Protein AF-A0A967YTV5-F1 (afdb_monomer)

Secondary structure (DSSP, 8-state):
--THHHHHHHHHHTT-TT-B-TTS-BTTTTB-HHHHTTTS-BSSS-BGGG-TTTT-

Mean predicted aligned error: 2.91 Å

Solvent-accessible surface area (backbone atoms only — not comparable to full-atom values): 3296 Å² total; per-residue (Å²): 132,67,73,70,66,71,49,45,32,46,77,62,31,67,64,30,32,82,36,69,49,100,86,53,22,26,6,28,75,41,41,34,66,75,63,37,54,78,82,40,64,64,67,95,91,43,59,36,50,45,32,79,74,76,61,105

Radius of gyration: 10.88 Å; Cα contacts (8 Å, |Δi|>4): 87; chains: 1; bounding box: 22×20×32 Å

pLDDT: mean 93.26, std 5.38, range [69.0, 97.81]

Sequence (56 aa):
MPMELLVLPHVESSFNHKAYSKFGAAGIWQFTRSTGRRYLKINYEVDERLDPIRAT

Nearest PDB structures (foldseek):
  8rhf-assembly1_B  TM=8.961E-01  e=5.337E-04  Pseudomonas aeruginosa
  5aa4-assembly4_D  TM=8.814E-01  e=3.715E-02  Pseudomonas aeruginosa BWHPSA013
  5aa2-assembly2_B  TM=8.772E-01  e=5.390E-02  Pseudomonas aeruginosa BWHPSA013
  4oz9-assembly1_A  TM=8.736E-01  e=5.390E-02  Pseudomonas aeruginosa PAO1
  4o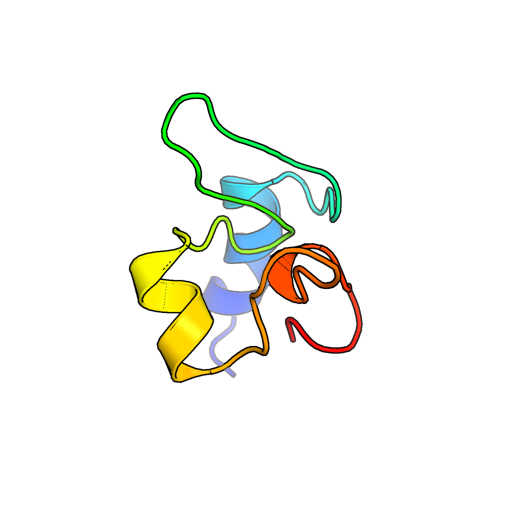w1-assembly1_A  TM=6.582E-01  e=9.776E-02  Mycobacterium tuberculosis

Foldseek 3Di:
DDPVVVCQLCVQPNQQLQDADPQQQGGSNRDHPVRCVVQHDDDPVDDCSSPPVSVD

Structure (mmCIF, N/CA/C/O backbone):
data_AF-A0A967YTV5-F1
#
_entry.id   AF-A0A967YTV5-F1
#
loop_
_atom_site.group_PDB
_atom_site.id
_atom_site.type_symbol
_atom_site.label_atom_id
_atom_site.label_alt_id
_atom_site.label_comp_id
_atom_site.label_asym_id
_atom_site.label_entity_id
_atom_site.label_seq_id
_atom_site.pdbx_PDB_ins_code
_atom_site.Cartn_x
_atom_site.Cartn_y
_atom_site.Cartn_z
_atom_site.occupancy
_atom_site.B_iso_or_equiv
_atom_site.auth_seq_id
_atom_site.auth_comp_id
_atom_site.auth_asym_id
_atom_site.auth_atom_id
_atom_site.pdbx_PDB_model_num
ATOM 1 N N . MET A 1 1 ? -3.006 -5.713 -21.204 1.00 69.00 1 MET A N 1
ATOM 2 C CA . MET A 1 1 ? -2.310 -4.721 -20.360 1.00 69.00 1 MET A CA 1
ATOM 3 C C . MET A 1 1 ? -1.083 -4.230 -21.113 1.00 69.00 1 MET A C 1
ATOM 5 O O . MET A 1 1 ? -0.437 -5.067 -21.735 1.00 69.00 1 MET A O 1
ATOM 9 N N . PRO A 1 2 ? -0.793 -2.921 -21.107 1.00 88.31 2 PRO A N 1
ATOM 10 C CA . PRO A 1 2 ? 0.480 -2.370 -21.577 1.00 88.31 2 PRO A CA 1
ATOM 11 C C . PRO A 1 2 ? 1.678 -2.995 -20.850 1.00 88.31 2 PRO A C 1
ATOM 13 O O . PRO A 1 2 ? 1.565 -3.357 -19.678 1.00 88.31 2 PRO A O 1
ATOM 16 N N . MET A 1 3 ? 2.821 -3.124 -21.526 1.00 85.00 3 MET A N 1
ATOM 17 C CA . MET A 1 3 ? 4.018 -3.748 -20.944 1.00 85.00 3 MET A CA 1
ATOM 18 C C . MET A 1 3 ? 4.629 -2.897 -19.827 1.00 85.00 3 MET A C 1
ATOM 20 O O . MET A 1 3 ? 5.181 -3.448 -18.877 1.00 85.00 3 MET A O 1
ATOM 24 N N . GLU A 1 4 ? 4.489 -1.571 -19.887 1.00 82.50 4 GLU A N 1
ATOM 25 C CA . GLU A 1 4 ? 5.026 -0.669 -18.863 1.00 82.50 4 GLU A CA 1
ATOM 26 C C . GLU A 1 4 ? 4.375 -0.906 -17.492 1.00 82.50 4 GLU A C 1
ATOM 28 O O . GLU A 1 4 ? 5.028 -0.788 -16.455 1.00 82.50 4 GLU A O 1
ATOM 33 N N . LEU A 1 5 ? 3.105 -1.323 -17.480 1.00 83.25 5 LEU A N 1
ATOM 34 C CA . LEU A 1 5 ? 2.359 -1.631 -16.258 1.00 83.25 5 LEU A CA 1
ATOM 35 C C . LEU A 1 5 ? 2.905 -2.855 -15.510 1.00 83.25 5 LEU A C 1
ATOM 37 O O . LEU A 1 5 ? 2.720 -2.942 -14.300 1.00 83.25 5 LEU A O 1
ATOM 41 N N . LEU A 1 6 ? 3.618 -3.767 -16.184 1.00 85.06 6 LEU A N 1
ATOM 42 C CA . LEU A 1 6 ? 4.247 -4.926 -15.533 1.00 85.06 6 LEU A CA 1
ATOM 43 C C . LEU A 1 6 ? 5.448 -4.529 -14.665 1.00 85.06 6 LEU A C 1
ATOM 45 O O . LEU A 1 6 ? 5.773 -5.226 -13.706 1.00 85.06 6 LEU A O 1
ATOM 49 N N . VAL A 1 7 ? 6.101 -3.410 -14.990 1.00 91.44 7 VAL A N 1
ATOM 50 C CA . VAL A 1 7 ? 7.252 -2.88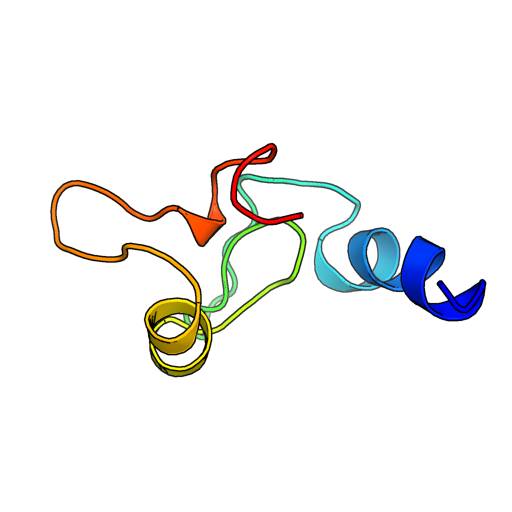5 -14.242 1.00 91.44 7 VAL A CA 1
ATOM 51 C C . VAL A 1 7 ? 6.826 -2.015 -13.061 1.00 91.44 7 VAL A C 1
ATOM 53 O O . VAL A 1 7 ? 7.583 -1.892 -12.101 1.00 91.44 7 VAL A O 1
ATOM 56 N N . LEU A 1 8 ? 5.619 -1.446 -13.074 1.00 92.50 8 LEU A N 1
ATOM 57 C CA . LEU A 1 8 ? 5.163 -0.551 -12.004 1.00 92.50 8 LEU A CA 1
ATOM 58 C C . LEU A 1 8 ? 5.239 -1.180 -10.598 1.00 92.50 8 LEU A C 1
ATOM 60 O O . LEU A 1 8 ? 5.845 -0.557 -9.727 1.00 92.50 8 LEU A O 1
ATOM 64 N N . PRO A 1 9 ? 4.768 -2.420 -10.353 1.00 92.50 9 PRO A N 1
ATOM 65 C CA . PRO A 1 9 ? 4.958 -3.098 -9.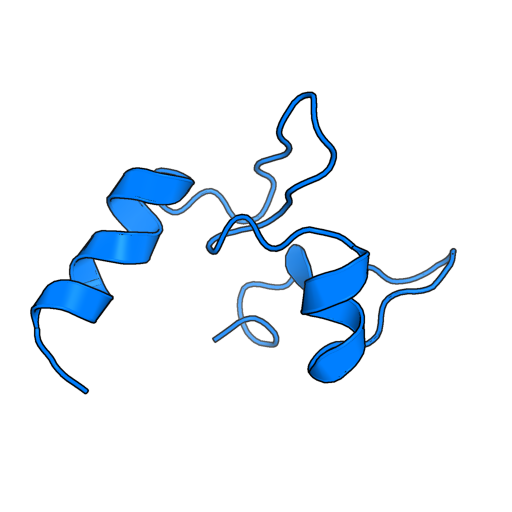066 1.00 92.50 9 PRO A CA 1
ATOM 66 C C . PRO A 1 9 ? 6.413 -3.169 -8.585 1.00 92.50 9 PRO A C 1
ATOM 68 O O . PRO A 1 9 ? 6.687 -3.120 -7.383 1.00 92.50 9 PRO A O 1
ATOM 71 N N . HIS A 1 10 ? 7.357 -3.296 -9.522 1.00 93.50 10 HIS A N 1
ATOM 72 C CA . HIS A 1 10 ? 8.779 -3.334 -9.210 1.00 93.50 10 HIS A CA 1
ATOM 73 C C . HIS A 1 10 ? 9.275 -1.972 -8.719 1.00 93.50 10 HIS A C 1
ATOM 75 O O . HIS A 1 10 ? 9.932 -1.901 -7.682 1.00 93.50 10 HIS A O 1
ATOM 81 N N . VAL A 1 11 ? 8.924 -0.902 -9.436 1.00 95.00 11 VAL A N 1
ATOM 82 C CA . VAL A 1 11 ? 9.340 0.470 -9.107 1.00 95.00 11 VAL A CA 1
ATOM 83 C C . VAL A 1 11 ? 8.713 0.943 -7.794 1.00 95.00 11 VAL A C 1
ATOM 85 O O . VAL A 1 11 ? 9.391 1.572 -6.988 1.00 95.00 11 VAL A O 1
ATOM 88 N N . GLU A 1 12 ? 7.447 0.605 -7.552 1.00 94.81 12 GLU A N 1
ATOM 89 C CA . GLU A 1 12 ? 6.702 1.081 -6.382 1.00 94.81 12 GLU A CA 1
ATOM 90 C C . GLU A 1 12 ? 7.082 0.358 -5.084 1.00 94.81 12 GLU A C 1
ATOM 92 O O . GLU A 1 12 ? 7.171 0.967 -4.018 1.00 94.81 12 GLU A O 1
ATOM 97 N N . SER A 1 13 ? 7.288 -0.960 -5.140 1.00 94.75 13 SER A N 1
ATOM 98 C CA . SER A 1 13 ? 7.441 -1.770 -3.923 1.00 94.75 13 SER A CA 1
ATOM 99 C C . SER A 1 13 ? 8.490 -2.868 -4.019 1.00 94.75 13 SER A C 1
ATOM 101 O O . SER A 1 13 ? 8.670 -3.614 -3.056 1.00 94.75 13 SER A O 1
ATOM 103 N N . SER A 1 14 ? 9.156 -3.024 -5.167 1.00 95.38 14 SER A N 1
ATOM 104 C CA . SER A 1 14 ? 9.971 -4.209 -5.460 1.00 95.38 14 SER A CA 1
ATOM 105 C C . SER A 1 14 ? 9.191 -5.515 -5.237 1.00 95.38 14 SER A C 1
ATOM 107 O O . SER A 1 14 ? 9.732 -6.486 -4.715 1.00 95.38 14 SER A O 1
ATOM 109 N N . PHE A 1 15 ? 7.904 -5.527 -5.614 1.00 93.25 15 PHE A N 1
ATOM 110 C CA . PHE A 1 15 ? 6.961 -6.638 -5.406 1.00 93.25 15 PHE A CA 1
ATOM 111 C C . PHE A 1 15 ? 6.690 -7.007 -3.934 1.00 93.25 15 PHE A C 1
ATOM 113 O O . PHE A 1 15 ? 6.186 -8.092 -3.632 1.00 93.25 15 PHE A O 1
ATOM 120 N N . ASN A 1 16 ? 6.980 -6.110 -2.990 1.00 94.88 16 ASN A N 1
ATOM 121 C CA . ASN A 1 16 ? 6.699 -6.340 -1.580 1.00 94.88 16 ASN A CA 1
ATOM 122 C C . ASN A 1 16 ? 5.241 -5.989 -1.235 1.00 94.88 16 ASN A C 1
ATOM 124 O O . ASN A 1 16 ? 4.884 -4.831 -1.024 1.00 94.88 16 ASN A O 1
ATOM 128 N N . HIS A 1 17 ? 4.403 -7.014 -1.075 1.00 93.75 17 HIS A N 1
ATOM 129 C CA . HIS A 1 17 ? 3.003 -6.864 -0.660 1.00 93.75 17 HIS A CA 1
ATOM 130 C C . HIS A 1 17 ? 2.822 -6.296 0.757 1.00 93.75 17 HIS A C 1
ATOM 132 O O . HIS A 1 17 ? 1.746 -5.808 1.080 1.00 93.75 17 HIS A O 1
ATOM 138 N N . LYS A 1 18 ? 3.865 -6.295 1.595 1.00 95.31 18 LYS A N 1
ATOM 139 C CA . LYS A 1 18 ? 3.854 -5.685 2.935 1.00 95.31 18 LYS A CA 1
ATOM 140 C C . LYS A 1 18 ? 4.506 -4.302 2.971 1.00 95.31 18 LYS A C 1
ATOM 142 O O . LYS A 1 18 ? 4.724 -3.768 4.057 1.00 95.31 18 LYS A O 1
ATOM 147 N N . ALA A 1 19 ? 4.855 -3.728 1.818 1.00 96.44 19 ALA A N 1
ATOM 148 C CA . ALA A 1 19 ? 5.481 -2.416 1.760 1.00 96.44 19 ALA A CA 1
ATOM 149 C C . ALA A 1 19 ? 4.560 -1.340 2.345 1.00 96.44 19 ALA A C 1
ATOM 151 O O . ALA A 1 19 ? 3.380 -1.267 2.005 1.00 96.44 19 ALA A O 1
ATOM 152 N N . TYR A 1 20 ? 5.129 -0.475 3.180 1.00 96.94 20 TYR A N 1
ATOM 153 C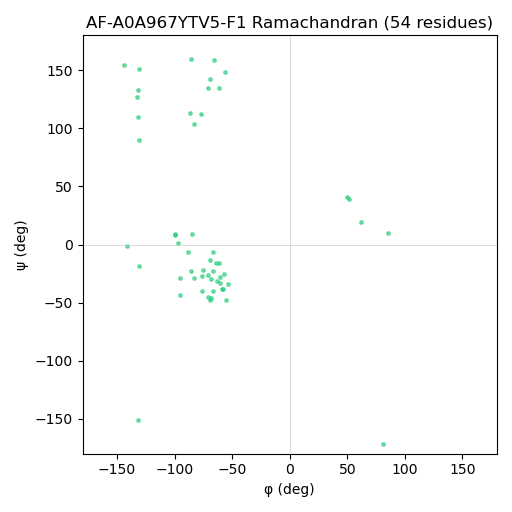 CA . TYR A 1 20 ? 4.472 0.704 3.729 1.00 96.94 20 TYR A CA 1
ATOM 154 C C . TYR A 1 20 ? 5.395 1.905 3.593 1.00 96.94 20 TYR A C 1
ATOM 156 O O . TYR A 1 20 ? 6.538 1.882 4.051 1.00 96.94 20 TYR A O 1
ATOM 164 N N . SER A 1 21 ? 4.882 2.972 2.994 1.00 96.44 21 SER A N 1
ATOM 165 C CA . SER A 1 21 ? 5.583 4.249 2.948 1.00 96.44 21 SER A CA 1
ATOM 166 C C . SER A 1 21 ? 5.313 5.078 4.204 1.00 96.44 21 SER A C 1
ATOM 168 O O . SER A 1 21 ? 4.276 4.958 4.863 1.00 96.44 21 SER A O 1
ATOM 170 N N . LYS A 1 22 ? 6.209 6.033 4.465 1.00 95.81 22 LYS A N 1
ATOM 171 C CA . LYS A 1 22 ? 6.046 7.057 5.509 1.00 95.81 22 LYS A CA 1
ATOM 172 C C . LYS A 1 22 ? 4.761 7.888 5.350 1.00 95.81 22 LYS A C 1
ATOM 174 O O . LYS A 1 22 ? 4.257 8.423 6.331 1.00 95.81 22 LYS A O 1
ATOM 179 N N . PHE A 1 23 ? 4.233 7.993 4.129 1.00 95.19 23 PHE A N 1
ATOM 180 C CA . PHE A 1 23 ? 3.052 8.797 3.800 1.00 95.19 23 PHE A CA 1
ATOM 181 C C . PHE A 1 23 ? 1.759 7.968 3.688 1.00 95.19 23 PHE A C 1
ATOM 183 O O . PHE A 1 23 ? 0.722 8.483 3.274 1.00 95.19 23 PHE A O 1
ATOM 190 N N . GLY A 1 24 ? 1.791 6.688 4.074 1.00 94.50 24 GLY A N 1
ATOM 191 C CA . GLY A 1 24 ? 0.591 5.854 4.195 1.00 94.50 24 GLY A CA 1
ATOM 192 C C . GLY A 1 24 ? 0.128 5.171 2.905 1.00 94.50 24 GLY A C 1
ATOM 193 O O . GLY A 1 24 ? -0.967 4.596 2.886 1.00 94.50 24 GLY A O 1
ATOM 194 N N . ALA A 1 25 ? 0.935 5.205 1.843 1.00 97.44 25 ALA A N 1
ATOM 195 C CA . ALA A 1 25 ? 0.830 4.260 0.732 1.00 97.44 25 ALA A CA 1
ATOM 196 C C . ALA A 1 25 ? 1.263 2.851 1.168 1.00 97.44 25 ALA A C 1
ATOM 198 O O . ALA A 1 25 ? 2.171 2.720 1.994 1.00 97.44 25 ALA A O 1
ATOM 199 N N . ALA A 1 26 ? 0.576 1.826 0.661 1.00 97.56 26 ALA A N 1
ATOM 200 C CA . ALA A 1 26 ? 0.764 0.448 1.097 1.00 97.56 26 ALA A CA 1
ATOM 201 C C . ALA A 1 26 ? 0.622 -0.560 -0.048 1.00 97.56 26 ALA A C 1
ATOM 203 O O . ALA A 1 26 ? -0.106 -0.309 -1.013 1.00 97.56 26 ALA A O 1
ATOM 204 N N . GLY A 1 27 ? 1.264 -1.714 0.117 1.00 95.81 27 GLY A N 1
ATOM 205 C CA . GLY A 1 27 ? 1.133 -2.852 -0.782 1.00 95.81 27 GLY A CA 1
ATOM 206 C C . GLY A 1 27 ? 1.975 -2.766 -2.046 1.00 95.81 27 GLY A C 1
ATOM 207 O O . GLY A 1 27 ? 2.794 -1.858 -2.213 1.00 95.81 27 GLY A O 1
ATOM 208 N N . ILE A 1 28 ? 1.724 -3.713 -2.953 1.00 95.44 28 ILE A N 1
ATOM 209 C CA . ILE A 1 28 ? 2.472 -3.863 -4.209 1.00 95.44 28 ILE A CA 1
ATOM 210 C C . ILE A 1 28 ? 2.401 -2.590 -5.067 1.00 95.44 28 ILE A C 1
ATOM 212 O O . ILE A 1 28 ? 3.398 -2.181 -5.659 1.00 95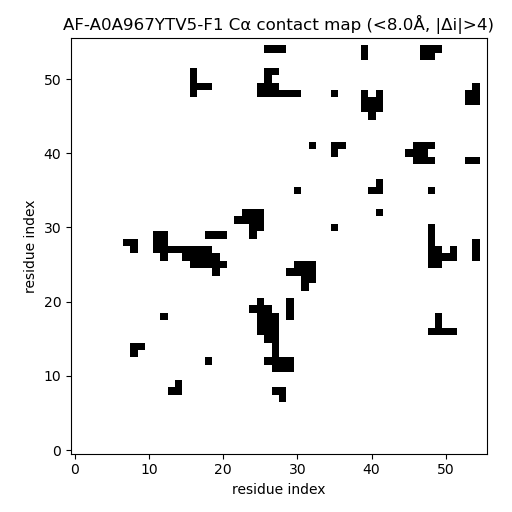.44 28 ILE A O 1
ATOM 216 N N . TRP A 1 29 ? 1.234 -1.948 -5.084 1.00 95.31 29 TRP A N 1
ATOM 217 C CA . TRP A 1 29 ? 0.940 -0.776 -5.912 1.00 95.31 29 TRP A CA 1
ATOM 218 C C . TRP A 1 29 ? 1.104 0.560 -5.195 1.00 95.31 29 TRP A C 1
ATOM 220 O O . TRP A 1 29 ? 0.795 1.595 -5.775 1.00 95.31 29 TRP A O 1
ATOM 230 N N . GLN A 1 30 ? 1.508 0.548 -3.920 1.00 97.00 30 GLN A N 1
ATOM 231 C CA . GLN A 1 30 ? 1.655 1.764 -3.116 1.00 97.00 30 GLN A CA 1
ATOM 232 C C . GLN A 1 30 ? 0.427 2.696 -3.174 1.00 97.00 30 GLN A C 1
ATOM 234 O O . GLN A 1 30 ? 0.531 3.923 -3.185 1.00 97.00 30 GLN A O 1
ATOM 239 N N . PHE A 1 31 ? -0.786 2.139 -3.132 1.00 96.69 31 PHE A N 1
ATOM 240 C CA . PHE A 1 31 ? -1.979 2.978 -3.049 1.00 96.69 31 PHE A CA 1
ATOM 241 C C . PHE A 1 31 ? -2.095 3.630 -1.676 1.00 96.69 31 PHE A C 1
ATOM 243 O O . PHE A 1 31 ? -1.984 2.980 -0.631 1.00 96.69 31 PHE A O 1
ATOM 250 N N . THR A 1 32 ? -2.400 4.926 -1.658 1.00 97.00 32 THR A N 1
ATOM 251 C CA . THR A 1 32 ? -2.820 5.618 -0.437 1.00 97.00 32 THR A CA 1
ATOM 252 C C . THR A 1 32 ? -4.163 5.076 0.045 1.00 97.00 32 THR A C 1
ATOM 254 O O . THR A 1 32 ? -4.950 4.504 -0.714 1.00 97.00 32 THR A O 1
ATOM 257 N N . ARG A 1 33 ? -4.465 5.278 1.331 1.00 95.75 33 ARG A N 1
ATOM 258 C CA . ARG A 1 33 ? -5.715 4.784 1.925 1.00 95.75 33 ARG A CA 1
ATOM 259 C C . ARG A 1 33 ? -6.957 5.384 1.255 1.00 95.75 33 ARG A C 1
ATOM 261 O O . ARG A 1 33 ? -7.983 4.719 1.182 1.00 95.75 33 ARG A O 1
ATOM 268 N N . SER A 1 34 ? -6.889 6.633 0.793 1.00 96.19 34 SER A N 1
ATOM 269 C CA . SER A 1 34 ? -7.998 7.313 0.111 1.00 96.19 34 SER A CA 1
ATOM 270 C C . SER A 1 34 ? -8.255 6.743 -1.283 1.00 96.19 34 SER A C 1
ATOM 272 O O . SER A 1 34 ? -9.406 6.477 -1.620 1.00 96.19 34 SER A O 1
ATOM 274 N N . THR A 1 35 ? -7.200 6.513 -2.068 1.00 96.00 35 THR A N 1
ATOM 275 C CA . THR A 1 35 ? -7.310 5.910 -3.402 1.00 96.00 35 THR A CA 1
ATOM 276 C C . THR A 1 35 ? -7.731 4.448 -3.310 1.00 96.00 35 THR A C 1
ATOM 278 O O . THR A 1 35 ? -8.669 4.045 -3.992 1.00 96.00 35 THR A O 1
ATOM 281 N N . GLY A 1 36 ? -7.112 3.674 -2.412 1.00 95.62 36 GLY A N 1
ATOM 282 C CA . GLY A 1 36 ? -7.416 2.255 -2.234 1.00 95.62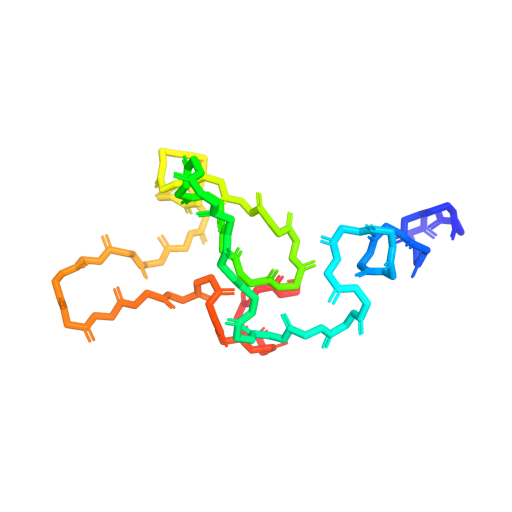 36 GLY A CA 1
ATOM 283 C C . GLY A 1 36 ? -8.881 1.995 -1.877 1.00 95.62 36 GLY A C 1
ATOM 284 O O . GLY A 1 36 ? -9.482 1.090 -2.437 1.00 95.62 36 GLY A O 1
ATOM 285 N N . ARG A 1 37 ? -9.513 2.842 -1.050 1.00 96.25 37 ARG A N 1
ATOM 286 C CA . ARG A 1 37 ? -10.938 2.698 -0.678 1.00 96.25 37 ARG A CA 1
ATOM 287 C C . ARG A 1 37 ? -11.920 2.782 -1.849 1.00 96.25 37 ARG A C 1
ATOM 289 O O . ARG A 1 37 ? -13.079 2.429 -1.671 1.00 96.25 37 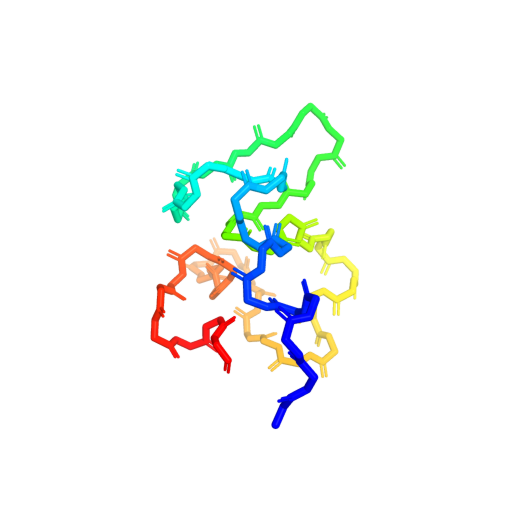ARG A O 1
ATOM 296 N N . ARG A 1 38 ? -11.497 3.277 -3.015 1.00 96.19 38 ARG A N 1
ATOM 297 C CA . ARG A 1 38 ? -12.348 3.318 -4.213 1.00 96.19 38 ARG A CA 1
ATOM 298 C C . ARG A 1 38 ? -12.501 1.944 -4.868 1.00 96.19 38 ARG A C 1
ATOM 300 O O . ARG A 1 38 ? -13.470 1.743 -5.587 1.00 96.19 38 ARG A O 1
ATOM 307 N N . TYR A 1 39 ? -11.563 1.031 -4.614 1.00 94.62 39 TYR A N 1
ATOM 308 C CA . TYR A 1 39 ? -11.460 -0.255 -5.313 1.00 94.62 39 TYR A CA 1
ATOM 309 C C . TYR A 1 39 ? -11.303 -1.457 -4.370 1.00 94.62 39 TYR A C 1
ATOM 311 O O . TYR A 1 39 ? -11.554 -2.583 -4.777 1.00 94.62 39 TYR A O 1
ATOM 319 N N . LEU A 1 40 ? -10.904 -1.223 -3.117 1.00 96.19 40 LEU A N 1
ATOM 320 C CA . LEU A 1 40 ? -10.536 -2.239 -2.133 1.00 96.19 40 LEU A CA 1
ATOM 321 C C . LEU A 1 40 ? -11.242 -1.995 -0.795 1.00 96.19 40 LEU A C 1
ATOM 323 O O . LEU A 1 40 ? -11.503 -0.852 -0.397 1.00 96.19 40 LEU A O 1
ATOM 327 N N . LYS A 1 41 ? -11.486 -3.069 -0.044 1.00 97.00 41 LYS A N 1
ATOM 328 C CA . LYS A 1 41 ? -11.997 -3.003 1.324 1.00 97.00 41 LYS A CA 1
ATOM 329 C C . LYS A 1 41 ? -10.872 -2.612 2.276 1.00 97.00 41 LYS A C 1
ATOM 331 O O . LYS A 1 41 ? -9.933 -3.363 2.530 1.00 97.00 41 LYS A O 1
ATOM 336 N N . ILE A 1 42 ? -11.000 -1.413 2.837 1.00 96.62 42 ILE A N 1
ATOM 337 C CA . ILE A 1 42 ? -10.057 -0.887 3.824 1.00 96.62 4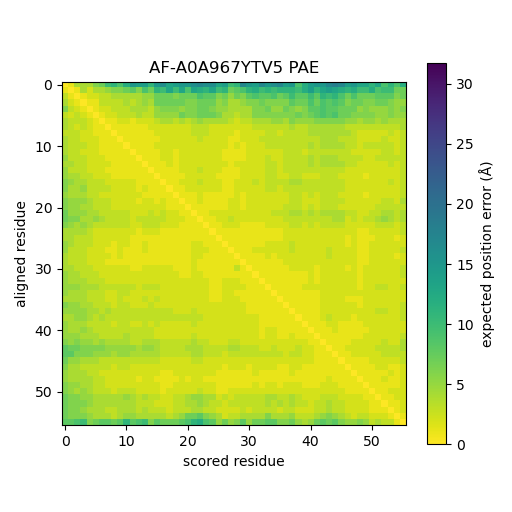2 ILE A CA 1
ATOM 338 C C . ILE A 1 42 ? -10.832 -0.332 5.017 1.00 96.62 42 ILE A C 1
ATOM 340 O O . ILE A 1 42 ? -11.470 0.724 4.934 1.00 96.62 42 ILE A O 1
ATOM 344 N N . ASN A 1 43 ? -10.747 -1.025 6.146 1.00 94.62 43 ASN A N 1
ATOM 345 C CA . ASN A 1 43 ? -11.336 -0.627 7.419 1.00 94.62 43 ASN A CA 1
ATOM 346 C C . ASN A 1 43 ? -10.290 -0.749 8.546 1.00 94.62 43 ASN A C 1
ATOM 348 O O . ASN A 1 43 ? -9.121 -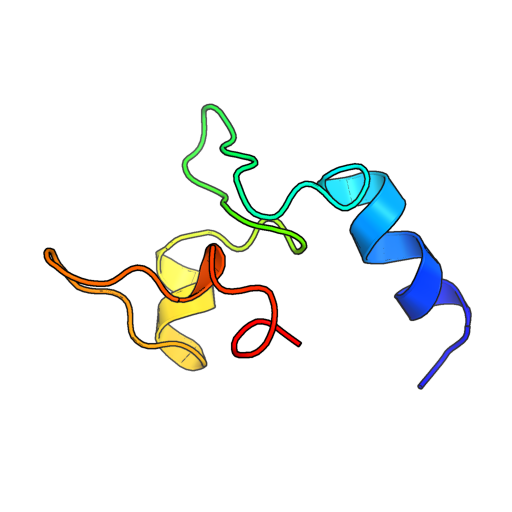0.443 8.308 1.00 94.62 43 ASN A O 1
ATOM 352 N N . TYR A 1 44 ? -10.708 -1.014 9.784 1.00 93.62 44 TYR A N 1
ATOM 353 C CA . TYR A 1 44 ? -9.796 -1.188 10.921 1.00 93.62 44 TYR A CA 1
ATOM 354 C C . TYR A 1 44 ? -9.230 -2.615 11.009 1.00 93.62 44 TYR A C 1
ATOM 356 O O . TYR A 1 44 ? -8.117 -2.805 11.480 1.00 93.62 44 TYR A O 1
ATOM 364 N N . GLU A 1 45 ? -9.986 -3.599 10.528 1.00 95.50 45 GLU A N 1
ATOM 365 C CA . GLU A 1 45 ? -9.665 -5.027 10.626 1.00 95.50 45 GLU A CA 1
ATOM 366 C C . GLU A 1 45 ? -8.963 -5.547 9.367 1.00 95.50 45 GLU A C 1
ATOM 368 O O . GLU A 1 45 ? -8.184 -6.493 9.420 1.00 95.50 45 GLU A O 1
ATOM 373 N N . VAL A 1 46 ? -9.258 -4.932 8.221 1.00 95.88 46 VAL A N 1
ATOM 374 C CA . VAL A 1 46 ? -8.842 -5.379 6.895 1.00 95.88 46 VAL A CA 1
ATOM 375 C C . VAL A 1 46 ? -8.261 -4.205 6.115 1.00 95.88 46 VAL A C 1
ATOM 377 O O . VAL A 1 46 ? -8.870 -3.136 6.032 1.00 95.88 46 VAL A O 1
ATOM 380 N N . ASP A 1 47 ? -7.103 -4.431 5.499 1.00 96.56 47 ASP A N 1
ATOM 381 C CA . ASP A 1 47 ? -6.481 -3.538 4.523 1.00 96.56 47 ASP A CA 1
ATOM 382 C C . ASP A 1 47 ? -6.063 -4.352 3.293 1.00 96.56 47 ASP A C 1
ATOM 384 O O . ASP A 1 47 ? -4.956 -4.885 3.219 1.00 96.56 47 ASP A O 1
ATOM 388 N N . GLU A 1 48 ? -6.969 -4.470 2.320 1.00 97.81 48 GLU A N 1
ATOM 389 C CA . GLU A 1 48 ? -6.755 -5.289 1.116 1.00 97.81 48 GLU A CA 1
ATOM 390 C C . GLU A 1 48 ? -5.642 -4.761 0.199 1.00 97.81 48 GLU A C 1
ATOM 392 O O . GLU A 1 48 ? -5.244 -5.457 -0.728 1.00 97.81 48 GLU A O 1
ATOM 397 N N . ARG A 1 49 ? -5.059 -3.583 0.473 1.00 96.88 49 ARG A N 1
ATOM 398 C CA . ARG A 1 49 ? -3.851 -3.125 -0.239 1.00 96.88 49 ARG A CA 1
ATOM 399 C C . ARG A 1 49 ? -2.672 -4.076 -0.042 1.00 96.88 49 ARG A C 1
ATOM 401 O O . ARG A 1 49 ? -1.801 -4.143 -0.901 1.00 96.88 49 ARG A O 1
ATOM 408 N N . LEU A 1 50 ? -2.640 -4.791 1.082 1.00 96.12 50 LEU A N 1
ATOM 409 C CA . LEU A 1 50 ? -1.590 -5.756 1.410 1.00 96.12 50 LEU A CA 1
ATOM 410 C C . LEU A 1 50 ? -1.864 -7.167 0.882 1.00 96.12 50 LEU A C 1
ATOM 412 O O . LEU A 1 50 ? -1.018 -8.050 1.030 1.00 96.12 50 LEU A O 1
ATOM 416 N N . ASP A 1 51 ? -3.049 -7.400 0.319 1.00 95.19 51 ASP A N 1
ATOM 417 C CA . ASP A 1 51 ? -3.447 -8.698 -0.206 1.00 95.19 51 ASP A CA 1
ATOM 418 C C . ASP A 1 51 ? -2.969 -8.823 -1.664 1.00 95.19 51 ASP A C 1
ATOM 420 O O . ASP A 1 51 ? -3.459 -8.099 -2.532 1.00 95.19 51 ASP A O 1
ATOM 424 N N . PRO A 1 52 ? -2.023 -9.727 -1.969 1.00 88.12 52 PRO A N 1
ATOM 425 C CA . PRO A 1 52 ? -1.438 -9.841 -3.302 1.00 88.12 52 PRO A CA 1
ATOM 426 C C . PRO A 1 52 ? -2.404 -10.383 -4.362 1.00 88.12 52 PRO A C 1
ATOM 428 O O . PRO A 1 52 ? -2.079 -10.303 -5.540 1.00 88.12 52 PRO A O 1
ATOM 431 N N . ILE A 1 53 ? -3.550 -10.951 -3.971 1.00 91.25 53 ILE A N 1
ATOM 432 C CA . ILE A 1 53 ? -4.574 -11.454 -4.897 1.00 91.25 53 ILE A CA 1
ATOM 433 C C . ILE A 1 53 ? -5.648 -10.392 -5.110 1.00 91.25 53 ILE A C 1
ATOM 435 O O . ILE A 1 53 ? -6.104 -10.181 -6.227 1.00 91.25 53 ILE A O 1
ATOM 439 N N . ARG A 1 54 ? -6.086 -9.721 -4.042 1.00 90.44 54 ARG A N 1
ATOM 440 C CA . ARG A 1 54 ? -7.130 -8.691 -4.163 1.00 90.44 54 ARG A CA 1
ATOM 441 C C . ARG A 1 54 ? -6.615 -7.384 -4.745 1.00 90.44 54 ARG A C 1
ATOM 443 O O . ARG A 1 54 ? -7.394 -6.649 -5.337 1.00 90.44 54 ARG A O 1
ATOM 450 N N . ALA A 1 55 ? -5.329 -7.088 -4.572 1.00 84.19 55 ALA A N 1
ATOM 451 C CA . ALA A 1 55 ? -4.731 -5.858 -5.063 1.00 84.19 55 ALA A CA 1
ATOM 452 C C . ALA A 1 55 ? -4.280 -5.927 -6.534 1.00 84.19 55 ALA A C 1
ATOM 454 O O . ALA A 1 55 ? -3.593 -5.005 -6.946 1.00 84.19 55 ALA A O 1
ATOM 455 N N . THR A 1 56 ? -4.591 -6.967 -7.316 1.00 78.25 56 THR A N 1
ATOM 456 C CA . THR A 1 56 ? -4.203 -7.082 -8.746 1.00 78.25 56 THR A CA 1
ATOM 457 C C . THR A 1 56 ? -5.256 -6.594 -9.721 1.00 78.25 56 THR A C 1
ATOM 459 O O . THR A 1 56 ? -6.451 -6.853 -9.463 1.00 78.25 56 THR A O 1
#